Protein AF-A0A2W7NCZ4-F1 (afdb_monomer_lite)

Organism: NCBI:txid1461

Foldseek 3Di:
DDPPPDPQWPDWDWDADVVVLKIKIKTAGDPQWDWKDKVNHTFPDPDPRMTIDIDNPCLQQPWIWMWTAGPVRHTDDIDTDGDDDD

pLDDT: mean 83.36, std 14.53, range [33.84, 95.75]

Radius of gyration: 13.12 Å; chains: 1; bounding box: 28×19×48 Å

Structure (mmCIF, N/CA/C/O backbone):
data_AF-A0A2W7NCZ4-F1
#
_entry.id   AF-A0A2W7NCZ4-F1
#
loop_
_atom_site.group_PDB
_atom_site.id
_atom_site.type_symbol
_atom_site.label_atom_id
_atom_site.label_alt_id
_atom_site.label_comp_id
_atom_site.label_asym_id
_atom_site.label_entity_id
_atom_site.label_seq_id
_atom_site.pdbx_PDB_ins_code
_atom_site.Cartn_x
_atom_site.Cartn_y
_atom_site.Cartn_z
_atom_site.occupancy
_atom_site.B_iso_or_equiv
_atom_site.auth_seq_id
_atom_site.auth_comp_id
_atom_site.auth_asym_id
_atom_site.auth_atom_id
_atom_site.pdbx_PDB_model_num
ATOM 1 N N . MET A 1 1 ? -0.629 2.973 28.732 1.00 36.78 1 MET A N 1
ATOM 2 C CA . MET A 1 1 ? -0.523 2.978 27.259 1.00 36.78 1 MET A CA 1
ATOM 3 C C . MET A 1 1 ? -0.820 1.563 26.800 1.00 36.78 1 MET A C 1
ATOM 5 O O . MET A 1 1 ? -0.027 0.690 27.112 1.00 36.78 1 MET A O 1
ATOM 9 N N . ASN A 1 2 ? -1.973 1.314 26.174 1.00 33.84 2 ASN A N 1
ATOM 10 C CA . ASN A 1 2 ? -2.217 0.027 25.519 1.00 33.84 2 ASN A CA 1
ATOM 11 C C . ASN A 1 2 ? -1.555 0.100 24.146 1.00 33.84 2 ASN A C 1
ATOM 13 O O . ASN A 1 2 ? -2.063 0.774 23.253 1.00 33.84 2 ASN A O 1
ATOM 17 N N . VAL A 1 3 ? -0.390 -0.527 24.019 1.00 42.59 3 VAL A N 1
ATOM 18 C CA . VAL A 1 3 ? 0.189 -0.847 22.717 1.00 42.59 3 VAL A CA 1
ATOM 19 C C . VAL A 1 3 ? -0.628 -2.031 22.218 1.00 42.59 3 VAL A C 1
ATOM 21 O O . VAL A 1 3 ? -0.552 -3.115 22.786 1.00 42.59 3 VAL A O 1
ATOM 24 N N . VAL A 1 4 ? -1.521 -1.796 21.262 1.00 50.56 4 VAL A N 1
ATOM 25 C CA . VAL A 1 4 ? -2.241 -2.890 20.611 1.00 50.56 4 VAL A CA 1
ATOM 26 C C . VAL A 1 4 ? -1.230 -3.543 19.669 1.00 50.56 4 VAL A C 1
ATOM 28 O O . VAL A 1 4 ? -0.841 -2.923 18.686 1.00 50.56 4 VAL A O 1
ATOM 31 N N . GLU A 1 5 ? -0.774 -4.754 19.995 1.00 55.41 5 GLU A N 1
ATOM 32 C CA . GLU A 1 5 ? 0.054 -5.619 19.131 1.00 55.41 5 GLU A CA 1
ATOM 33 C C . GLU A 1 5 ? -0.777 -6.180 17.960 1.00 55.41 5 GLU A C 1
ATOM 35 O O . GLU A 1 5 ? -0.852 -7.387 17.742 1.00 55.41 5 GLU A O 1
ATOM 40 N N . GLN A 1 6 ? -1.491 -5.318 17.240 1.00 68.25 6 GLN A N 1
ATOM 41 C CA . GLN A 1 6 ? -2.195 -5.706 16.026 1.00 68.25 6 GLN A CA 1
ATOM 42 C C . GLN A 1 6 ? -1.347 -5.252 14.846 1.00 68.25 6 GLN A C 1
ATOM 44 O O . GLN A 1 6 ? -1.212 -4.055 14.611 1.00 68.25 6 GLN A O 1
ATOM 49 N N . ASP A 1 7 ? -0.784 -6.214 14.117 1.00 80.50 7 ASP A N 1
ATOM 50 C CA . ASP A 1 7 ? -0.212 -5.955 12.800 1.00 80.50 7 ASP A CA 1
ATOM 51 C C . ASP A 1 7 ? -1.372 -5.641 11.851 1.00 80.50 7 ASP A C 1
ATOM 53 O O . ASP A 1 7 ? -2.173 -6.516 11.505 1.00 80.50 7 ASP A O 1
ATOM 57 N N . TYR A 1 8 ? -1.510 -4.375 11.461 1.00 90.81 8 TYR A N 1
ATOM 58 C CA . TYR A 1 8 ? -2.559 -3.960 10.537 1.00 90.81 8 TYR A CA 1
ATOM 59 C C . TYR A 1 8 ? -2.139 -4.171 9.081 1.00 90.81 8 TYR A C 1
ATOM 61 O O . TYR A 1 8 ? -3.009 -4.232 8.219 1.00 90.81 8 TYR A O 1
ATOM 69 N N . ILE A 1 9 ? -0.839 -4.309 8.801 1.00 91.69 9 ILE A N 1
ATOM 70 C CA . ILE A 1 9 ? -0.302 -4.668 7.481 1.00 91.69 9 ILE A CA 1
ATOM 71 C C . ILE A 1 9 ? 0.093 -6.149 7.475 1.00 91.69 9 ILE A C 1
ATOM 73 O O . ILE A 1 9 ? 1.113 -6.526 8.056 1.00 91.69 9 ILE A O 1
ATOM 77 N N . SER A 1 10 ? -0.664 -6.981 6.756 1.00 91.19 10 SER A N 1
ATOM 78 C CA . SER A 1 10 ? -0.409 -8.424 6.643 1.00 91.19 10 SER A CA 1
ATOM 79 C C . SER A 1 10 ? 0.694 -8.759 5.643 1.00 91.19 10 SER A C 1
ATOM 81 O O . SER A 1 10 ? 1.489 -9.670 5.867 1.00 91.19 10 SER A O 1
ATOM 83 N N . ASN A 1 11 ? 0.755 -8.036 4.524 1.00 89.62 11 ASN A N 1
ATOM 84 C CA . ASN A 1 11 ? 1.730 -8.274 3.466 1.00 89.62 11 ASN A CA 1
ATOM 85 C C . ASN A 1 11 ? 1.952 -7.020 2.623 1.00 89.62 11 ASN A C 1
ATOM 87 O O . ASN A 1 11 ? 1.064 -6.189 2.461 1.00 89.62 11 ASN A O 1
ATOM 91 N N . VAL A 1 12 ? 3.147 -6.927 2.047 1.00 89.69 12 VAL A N 1
ATOM 92 C CA . VAL A 1 12 ? 3.490 -5.939 1.025 1.00 89.69 12 VAL A CA 1
ATOM 93 C C . VAL A 1 12 ? 4.147 -6.702 -0.113 1.00 89.69 12 VAL A C 1
ATOM 95 O O . VAL A 1 12 ? 5.150 -7.381 0.107 1.00 89.69 12 VAL A O 1
ATOM 98 N N . SER A 1 13 ? 3.581 -6.614 -1.309 1.00 88.56 13 SER A N 1
ATOM 99 C CA . SER A 1 13 ? 4.139 -7.209 -2.523 1.00 88.56 13 SE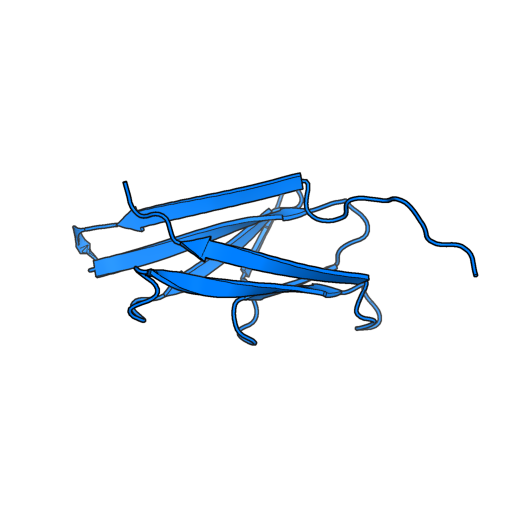R A CA 1
ATOM 100 C C . SER A 1 13 ? 4.320 -6.139 -3.579 1.00 88.56 13 SER A C 1
ATOM 102 O O . SER A 1 13 ? 3.504 -5.230 -3.696 1.00 88.56 13 SER A O 1
ATOM 104 N N . ILE A 1 14 ? 5.398 -6.244 -4.345 1.00 84.56 14 ILE A N 1
ATOM 105 C CA . ILE A 1 14 ? 5.744 -5.251 -5.353 1.00 84.56 14 ILE A CA 1
ATOM 106 C C . ILE A 1 14 ? 6.019 -5.993 -6.652 1.00 84.56 14 ILE A C 1
ATOM 108 O O . ILE A 1 14 ? 6.891 -6.857 -6.699 1.00 84.56 14 ILE A O 1
ATOM 112 N N . GLY A 1 15 ? 5.244 -5.671 -7.681 1.00 85.19 15 GLY A N 1
ATOM 113 C CA . GLY A 1 15 ? 5.454 -6.138 -9.044 1.00 85.19 15 GLY A CA 1
ATOM 114 C C . GLY A 1 15 ? 6.047 -5.035 -9.913 1.00 85.19 15 GLY A C 1
ATOM 115 O O . GLY A 1 15 ? 5.788 -3.853 -9.690 1.00 85.19 15 GLY A O 1
ATOM 116 N N . TYR A 1 16 ? 6.814 -5.426 -10.925 1.00 85.44 16 TYR A N 1
ATOM 117 C CA . TYR A 1 16 ? 7.240 -4.539 -12.004 1.00 85.44 16 TYR A CA 1
ATOM 118 C C . TYR A 1 16 ? 6.586 -4.990 -13.307 1.00 85.44 16 TYR A C 1
ATOM 120 O O . TYR A 1 16 ? 6.571 -6.179 -13.627 1.00 85.44 16 TYR A O 1
ATOM 128 N N . PHE A 1 17 ? 6.012 -4.042 -14.039 1.00 85.00 17 PHE A N 1
ATOM 129 C CA . PHE A 1 17 ? 5.336 -4.283 -15.302 1.00 85.00 17 PHE A CA 1
ATOM 130 C C . PHE A 1 17 ? 6.131 -3.625 -16.431 1.00 85.00 17 PHE A C 1
ATOM 132 O O . PHE A 1 17 ? 5.939 -2.447 -16.735 1.00 85.00 17 PHE A O 1
ATOM 139 N N . GLU A 1 18 ? 7.030 -4.399 -17.046 1.00 82.44 18 GLU A N 1
ATOM 140 C CA . GLU A 1 18 ? 8.026 -3.918 -18.020 1.00 82.44 18 GLU A CA 1
ATOM 141 C C . GLU A 1 18 ? 7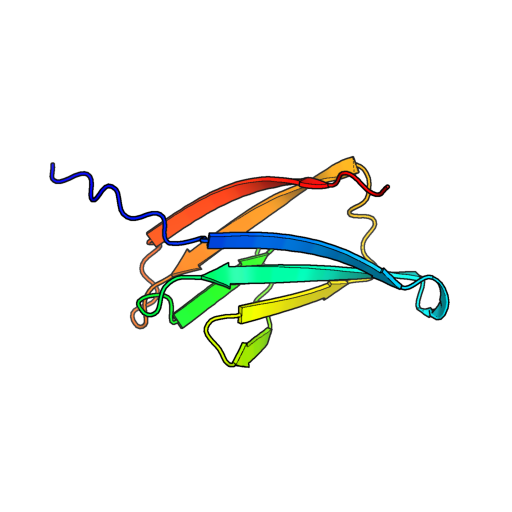.405 -3.125 -19.175 1.00 82.44 18 GLU A C 1
ATOM 143 O O . GLU A 1 18 ? 7.919 -2.083 -19.569 1.00 82.44 18 GLU A O 1
ATOM 148 N N . MET A 1 19 ? 6.260 -3.581 -19.695 1.00 85.12 19 MET A N 1
ATOM 149 C CA . MET A 1 19 ? 5.596 -2.944 -20.838 1.00 85.12 19 MET A CA 1
ATOM 150 C C . MET A 1 19 ? 5.154 -1.502 -20.546 1.00 85.12 19 MET A C 1
ATOM 152 O O . MET A 1 19 ? 5.075 -0.688 -21.464 1.00 85.12 19 MET A O 1
ATOM 156 N N . LEU A 1 20 ? 4.846 -1.194 -19.285 1.00 84.25 20 LEU A N 1
ATOM 157 C CA . LEU A 1 20 ? 4.386 0.126 -18.850 1.00 84.25 20 LEU A CA 1
ATOM 158 C C . LEU A 1 20 ? 5.468 0.905 -18.093 1.00 84.25 20 LEU A C 1
ATOM 160 O O . LEU A 1 20 ? 5.178 2.001 -17.626 1.00 84.25 20 LEU A O 1
ATOM 164 N N . ASP A 1 21 ? 6.670 0.335 -17.951 1.00 83.06 21 ASP A N 1
ATOM 165 C CA . ASP A 1 21 ? 7.739 0.837 -17.082 1.00 83.06 21 ASP A CA 1
ATOM 166 C C . ASP A 1 21 ? 7.214 1.282 -15.706 1.00 83.06 21 ASP A C 1
ATOM 168 O O . ASP A 1 21 ? 7.465 2.391 -15.231 1.00 83.06 21 ASP A O 1
ATOM 172 N N . SER A 1 22 ? 6.398 0.424 -15.087 1.00 86.00 22 SER A N 1
ATOM 173 C CA . SER A 1 22 ? 5.635 0.797 -13.898 1.00 86.00 22 SER A CA 1
ATOM 174 C C . SER A 1 22 ? 5.758 -0.218 -12.777 1.00 86.00 22 SER A C 1
ATOM 176 O O . SER A 1 22 ? 5.813 -1.427 -13.009 1.00 86.00 22 SER A O 1
ATOM 178 N N . HIS A 1 23 ? 5.775 0.280 -11.545 1.00 85.94 23 HIS A N 1
ATOM 179 C CA . HIS A 1 23 ? 5.742 -0.532 -10.339 1.00 85.94 23 HIS A CA 1
ATOM 180 C C . HIS A 1 23 ? 4.319 -0.572 -9.795 1.00 85.94 23 HIS A C 1
ATOM 182 O O . HIS A 1 23 ? 3.657 0.458 -9.677 1.00 85.94 23 HIS A O 1
ATOM 188 N N . VAL A 1 24 ? 3.876 -1.764 -9.412 1.00 89.12 24 VAL A N 1
ATOM 189 C CA . VAL A 1 24 ? 2.614 -1.973 -8.705 1.00 89.12 24 VAL A CA 1
ATOM 190 C C . VAL A 1 24 ? 2.947 -2.406 -7.290 1.00 89.12 24 VAL A C 1
ATOM 192 O O . VAL A 1 24 ? 3.499 -3.484 -7.076 1.00 89.12 24 VAL A O 1
ATOM 195 N N . ILE A 1 25 ? 2.627 -1.558 -6.322 1.00 89.81 25 ILE A N 1
ATOM 196 C CA . ILE A 1 25 ? 2.724 -1.873 -4.900 1.00 89.81 25 ILE A CA 1
ATOM 197 C C . ILE A 1 25 ? 1.351 -2.357 -4.460 1.00 89.81 25 ILE A C 1
ATOM 199 O O . ILE A 1 25 ? 0.371 -1.652 -4.659 1.00 89.81 25 ILE A O 1
ATOM 203 N N . MET A 1 26 ? 1.284 -3.540 -3.859 1.00 92.81 26 MET A N 1
ATOM 204 C CA . MET A 1 26 ? 0.078 -4.076 -3.240 1.00 92.81 26 MET A CA 1
ATOM 205 C C . MET A 1 26 ? 0.306 -4.241 -1.741 1.00 92.81 26 MET A C 1
ATOM 207 O O . MET A 1 26 ? 1.296 -4.843 -1.315 1.00 92.81 26 MET A O 1
ATOM 211 N N . VAL A 1 27 ? -0.626 -3.726 -0.950 1.00 93.44 27 VAL A N 1
ATOM 212 C CA . VAL A 1 27 ? -0.603 -3.757 0.510 1.00 93.44 27 VAL A CA 1
ATOM 213 C C . VAL A 1 27 ? -1.844 -4.498 0.985 1.00 93.44 27 VAL A C 1
ATOM 215 O O . VAL A 1 27 ? -2.967 -4.054 0.758 1.00 93.44 27 VAL A O 1
ATOM 218 N N . GLY A 1 28 ? -1.645 -5.649 1.624 1.00 94.38 28 GLY A N 1
ATOM 219 C CA . GLY A 1 28 ? -2.712 -6.349 2.330 1.00 94.38 28 GLY A CA 1
ATOM 220 C C . GLY A 1 28 ? -2.818 -5.829 3.756 1.00 94.38 28 GLY A C 1
ATOM 221 O O . GLY A 1 28 ? -1.802 -5.683 4.445 1.00 94.38 28 GLY A O 1
ATOM 222 N N . VAL A 1 29 ? -4.042 -5.538 4.183 1.00 94.44 29 VAL A N 1
ATOM 223 C CA . VAL A 1 29 ? -4.325 -4.904 5.469 1.00 94.44 29 VAL A CA 1
ATOM 224 C C . VAL A 1 29 ? -5.398 -5.646 6.266 1.00 94.44 29 VAL A C 1
ATOM 226 O O . VAL A 1 29 ? -6.117 -6.503 5.753 1.00 94.44 29 VAL A O 1
ATOM 229 N N . SER A 1 30 ? -5.510 -5.334 7.556 1.00 93.25 30 SER A N 1
ATOM 230 C CA . SER A 1 30 ? -6.599 -5.827 8.397 1.00 93.25 30 SER A CA 1
ATOM 231 C C . SER A 1 30 ? -7.931 -5.152 8.043 1.00 93.25 30 SER A C 1
ATOM 233 O O . SER A 1 30 ? -7.976 -4.075 7.449 1.00 93.25 30 SER A O 1
ATOM 235 N N . ARG A 1 31 ? -9.043 -5.765 8.468 1.00 90.12 31 ARG A N 1
ATOM 236 C CA . ARG A 1 31 ? -10.412 -5.264 8.223 1.00 90.12 31 ARG A CA 1
ATOM 237 C C . ARG A 1 31 ? -10.715 -3.909 8.872 1.00 90.12 31 ARG A C 1
ATOM 239 O O . ARG A 1 31 ? -11.745 -3.310 8.574 1.00 90.12 31 ARG A O 1
ATOM 246 N N . ASP A 1 32 ? -9.861 -3.456 9.783 1.00 88.44 32 ASP A N 1
ATOM 247 C CA . ASP A 1 32 ? -10.045 -2.200 10.510 1.00 88.44 32 ASP A CA 1
ATOM 248 C C . ASP A 1 32 ? -9.501 -0.991 9.719 1.00 88.44 32 ASP A C 1
ATOM 250 O O . ASP A 1 32 ? -9.849 0.160 10.006 1.00 88.44 32 ASP A O 1
ATOM 254 N N . VAL A 1 33 ? -8.693 -1.243 8.683 1.00 91.56 33 VAL A N 1
ATOM 255 C CA . VAL A 1 33 ? -8.108 -0.220 7.810 1.00 91.56 33 VAL A CA 1
ATOM 256 C C . VAL A 1 33 ? -9.111 0.219 6.748 1.00 91.56 33 VAL A C 1
ATOM 258 O O . VAL A 1 33 ? -9.782 -0.599 6.127 1.00 91.56 33 VAL A O 1
ATOM 261 N N . HIS A 1 34 ? -9.211 1.531 6.538 1.00 90.94 34 HIS A N 1
ATOM 262 C CA . HIS A 1 34 ? -10.116 2.118 5.542 1.00 90.94 34 HIS A CA 1
ATOM 263 C C . HIS A 1 34 ? -9.387 2.930 4.471 1.00 90.94 34 HIS A C 1
ATOM 265 O O . HIS A 1 34 ? -9.935 3.137 3.390 1.00 90.94 34 HIS A O 1
ATOM 271 N N . ILE A 1 35 ? -8.181 3.413 4.769 1.00 89.94 35 ILE A N 1
ATOM 272 C CA . ILE A 1 35 ? -7.362 4.202 3.848 1.00 89.94 35 ILE A CA 1
ATOM 273 C C . ILE A 1 35 ? -5.914 3.739 3.992 1.00 89.94 35 ILE A C 1
ATOM 275 O O . ILE A 1 35 ? -5.439 3.538 5.112 1.00 89.94 35 ILE A O 1
ATOM 279 N N . ASP A 1 36 ? -5.225 3.631 2.863 1.00 92.25 36 ASP A N 1
ATOM 280 C CA . ASP A 1 36 ? -3.785 3.416 2.776 1.00 92.25 36 ASP A CA 1
ATOM 281 C C . ASP A 1 36 ? -3.152 4.503 1.904 1.00 92.25 36 ASP A C 1
ATOM 283 O O . ASP A 1 36 ? -3.723 4.927 0.890 1.00 92.25 36 ASP A O 1
ATOM 287 N N . THR A 1 37 ? -1.968 4.954 2.300 1.00 92.75 37 THR A N 1
ATOM 288 C CA . THR A 1 37 ? -1.122 5.805 1.476 1.00 92.75 37 THR A CA 1
ATOM 289 C C . THR A 1 37 ? 0.256 5.196 1.319 1.00 92.75 37 THR A C 1
ATOM 291 O O . THR A 1 37 ? 0.869 4.687 2.257 1.00 92.75 37 THR A O 1
ATOM 294 N N . VAL A 1 38 ? 0.771 5.310 0.103 1.00 89.31 38 VAL A N 1
ATOM 295 C CA . VAL A 1 38 ? 2.103 4.873 -0.283 1.00 89.31 38 VAL A CA 1
ATOM 296 C C . VAL A 1 38 ? 2.858 6.121 -0.729 1.00 89.31 38 VAL A C 1
ATOM 298 O O . VAL A 1 38 ? 2.484 6.758 -1.709 1.00 89.31 38 VAL A O 1
ATOM 301 N N . ASN A 1 39 ? 3.897 6.509 0.016 1.00 88.31 39 ASN A N 1
ATOM 302 C CA . ASN A 1 39 ? 4.633 7.767 -0.176 1.00 88.31 39 ASN A CA 1
ATOM 303 C C . ASN A 1 39 ? 3.714 9.001 -0.247 1.00 88.31 39 ASN A C 1
ATOM 305 O O . ASN A 1 39 ? 3.872 9.850 -1.116 1.00 88.31 39 ASN A O 1
ATOM 309 N N . ASP A 1 40 ? 2.744 9.086 0.669 1.00 88.50 40 ASP A N 1
ATOM 310 C CA . ASP A 1 40 ? 1.753 10.174 0.738 1.00 88.50 40 ASP A CA 1
ATOM 311 C C . ASP A 1 40 ? 0.767 10.233 -0.450 1.00 88.50 40 ASP A C 1
ATOM 313 O O . ASP A 1 40 ? -0.049 11.151 -0.532 1.00 88.50 40 ASP A O 1
ATOM 317 N N . ILE A 1 41 ? 0.782 9.233 -1.339 1.00 89.75 41 ILE A N 1
ATOM 318 C CA . ILE A 1 41 ? -0.197 9.065 -2.416 1.00 89.75 41 ILE A CA 1
ATOM 319 C C . ILE A 1 41 ? -1.251 8.053 -1.966 1.00 89.75 41 ILE A C 1
ATOM 321 O O . ILE A 1 41 ? -0.911 6.962 -1.513 1.00 89.75 41 ILE A O 1
ATOM 325 N N . ASN A 1 42 ? -2.532 8.400 -2.104 1.00 92.25 42 ASN A N 1
ATOM 326 C CA . ASN A 1 42 ? -3.629 7.484 -1.788 1.00 92.25 42 ASN A CA 1
ATOM 327 C C . ASN A 1 42 ? -3.578 6.251 -2.696 1.00 92.25 42 ASN A C 1
ATOM 329 O O . ASN A 1 42 ? -3.622 6.379 -3.923 1.00 92.25 42 ASN A O 1
ATOM 333 N N . ALA A 1 43 ? -3.534 5.073 -2.084 1.00 92.94 43 ALA A N 1
ATOM 334 C CA . ALA A 1 43 ? -3.655 3.813 -2.795 1.00 92.94 43 ALA A CA 1
ATOM 335 C C . ALA A 1 43 ? -5.127 3.535 -3.157 1.00 92.94 43 ALA A C 1
ATOM 337 O O . ALA A 1 43 ? -6.060 3.952 -2.464 1.00 92.94 43 ALA A O 1
ATOM 338 N N . HIS A 1 44 ? -5.345 2.836 -4.267 1.00 95.50 44 HIS A N 1
ATOM 339 C CA . HIS A 1 44 ? -6.656 2.380 -4.707 1.00 95.50 44 HIS A CA 1
ATOM 340 C C . HIS A 1 44 ? -7.097 1.157 -3.901 1.00 95.50 44 HIS A C 1
ATOM 342 O O . HIS A 1 44 ? -6.291 0.267 -3.658 1.00 95.50 44 HIS A O 1
ATOM 348 N N . TYR A 1 45 ? -8.367 1.091 -3.498 1.00 94.94 45 TYR A N 1
ATOM 349 C CA . TYR A 1 45 ? -8.907 -0.086 -2.816 1.00 94.94 45 TYR A CA 1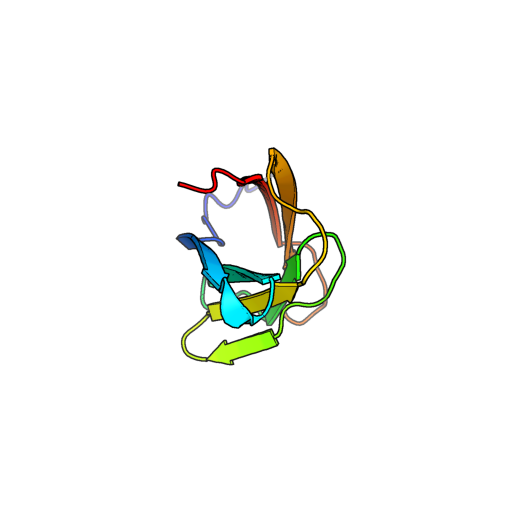
ATOM 350 C C . TYR A 1 45 ? -9.382 -1.126 -3.834 1.00 94.94 45 TYR A C 1
ATOM 352 O O . TYR A 1 45 ? -10.315 -0.862 -4.587 1.00 94.94 45 TYR A O 1
ATOM 360 N N . GLU A 1 46 ? -8.776 -2.311 -3.814 1.00 94.56 46 GLU A N 1
ATOM 361 C CA . GLU A 1 46 ? -9.043 -3.394 -4.775 1.00 94.56 46 GLU A CA 1
ATOM 362 C C . GLU A 1 46 ? -10.125 -4.379 -4.293 1.00 94.56 46 GLU A C 1
ATOM 364 O O . GLU A 1 46 ? -10.565 -5.249 -5.043 1.00 94.56 46 GLU A O 1
ATOM 369 N N . GLY A 1 47 ? -10.573 -4.264 -3.038 1.00 92.12 47 GLY A N 1
ATOM 370 C CA . GLY A 1 47 ? -11.362 -5.305 -2.373 1.00 92.12 47 GLY A CA 1
ATOM 371 C C . GLY A 1 47 ? -10.493 -6.245 -1.535 1.00 92.12 47 GLY A C 1
ATOM 372 O O . GLY A 1 47 ? -9.276 -6.098 -1.476 1.00 92.12 47 GLY A O 1
ATOM 373 N N . ASP A 1 48 ? -11.124 -7.177 -0.816 1.00 93.88 48 ASP A N 1
ATOM 374 C CA . ASP A 1 48 ? -10.452 -8.196 0.011 1.00 93.88 48 ASP A CA 1
ATOM 375 C C . ASP A 1 48 ? -9.368 -7.664 0.974 1.00 93.88 48 ASP A C 1
A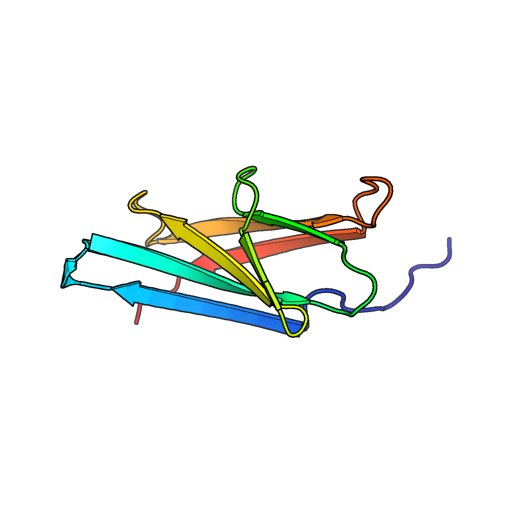TOM 377 O O . ASP A 1 48 ? -8.410 -8.362 1.305 1.00 93.88 48 ASP A O 1
ATOM 381 N N . ASN A 1 49 ? -9.555 -6.439 1.486 1.00 93.62 49 ASN A N 1
ATOM 382 C CA . ASN A 1 49 ? -8.586 -5.721 2.328 1.00 93.62 49 ASN A CA 1
ATOM 383 C C . ASN A 1 49 ? -7.219 -5.545 1.648 1.00 93.62 49 ASN A C 1
ATOM 385 O O . ASN A 1 49 ? -6.174 -5.688 2.282 1.00 93.62 49 ASN A O 1
ATOM 389 N N . GLN A 1 50 ? -7.226 -5.249 0.350 1.00 95.25 50 GLN A N 1
ATOM 390 C CA . GLN A 1 50 ? -6.030 -4.944 -0.419 1.00 95.25 50 GLN A CA 1
ATOM 391 C C . GLN A 1 50 ? -6.111 -3.544 -1.011 1.00 95.25 50 GLN A C 1
ATOM 393 O O . GLN A 1 50 ? -7.141 -3.121 -1.542 1.00 95.25 50 GLN A O 1
ATOM 398 N N . PHE A 1 51 ? -4.989 -2.842 -0.923 1.00 95.75 51 PHE A N 1
ATOM 399 C CA . PHE A 1 51 ? -4.777 -1.551 -1.549 1.00 95.75 51 PHE A CA 1
ATOM 400 C C . PHE A 1 51 ? -3.648 -1.655 -2.569 1.00 95.75 51 PHE A C 1
ATOM 402 O O . PHE A 1 51 ? -2.683 -2.392 -2.352 1.00 95.75 51 PHE A O 1
ATOM 409 N N . SER A 1 52 ? -3.763 -0.935 -3.682 1.00 94.19 52 SER A N 1
ATOM 410 C CA . SER A 1 52 ? -2.748 -0.907 -4.729 1.00 94.19 52 SER A CA 1
ATOM 411 C C . SER A 1 52 ? -2.328 0.519 -5.089 1.00 94.19 52 SER A C 1
ATOM 413 O O . SER A 1 52 ? -3.136 1.445 -5.114 1.00 94.19 52 SER A O 1
ATOM 415 N N . LEU A 1 53 ? -1.048 0.710 -5.396 1.00 92.12 53 LEU A N 1
ATOM 416 C CA . LEU A 1 53 ? -0.560 1.913 -6.059 1.00 92.12 53 LEU A CA 1
ATOM 417 C C . LEU A 1 53 ? 0.248 1.509 -7.285 1.00 92.12 53 LEU A C 1
ATOM 419 O O . LEU A 1 53 ? 1.255 0.809 -7.175 1.00 92.12 53 LEU A O 1
ATOM 423 N N . ASN A 1 54 ? -0.179 1.997 -8.446 1.00 90.00 54 ASN A N 1
ATOM 424 C CA . ASN A 1 54 ? 0.582 1.909 -9.680 1.00 90.00 54 ASN A CA 1
ATOM 425 C C . ASN A 1 54 ? 1.347 3.221 -9.896 1.00 90.00 54 ASN A C 1
ATOM 427 O O . ASN A 1 54 ? 0.735 4.289 -9.907 1.00 90.00 54 ASN A O 1
ATOM 431 N N . THR A 1 55 ? 2.666 3.158 -10.060 1.00 84.88 55 THR A N 1
ATOM 432 C CA . THR A 1 55 ? 3.480 4.352 -10.305 1.00 84.88 55 THR A CA 1
ATOM 433 C C . THR A 1 55 ? 4.706 4.062 -11.167 1.00 84.88 55 THR A C 1
ATOM 435 O O . THR A 1 55 ? 5.416 3.072 -10.983 1.00 84.88 55 THR A O 1
ATOM 438 N N . SER A 1 56 ? 4.966 4.982 -12.096 1.00 77.94 56 SER A N 1
ATOM 439 C CA . SER A 1 56 ? 6.169 5.027 -12.928 1.00 77.94 56 SER A CA 1
ATOM 440 C C . SER A 1 56 ? 7.310 5.797 -12.259 1.00 77.94 56 SER A C 1
ATOM 442 O O . SER A 1 56 ? 8.384 5.949 -12.841 1.00 77.94 56 SER A O 1
ATOM 444 N N . GLU A 1 57 ? 7.091 6.353 -11.061 1.00 70.62 57 GLU A N 1
ATOM 445 C CA . GLU A 1 57 ? 8.186 6.944 -10.303 1.00 70.62 57 GLU A CA 1
ATOM 446 C C . GLU A 1 57 ? 9.242 5.874 -10.044 1.00 70.62 57 GLU A C 1
ATOM 448 O O . GLU A 1 57 ? 8.935 4.705 -9.805 1.00 70.62 57 GLU A O 1
ATOM 453 N N . LYS A 1 58 ? 10.514 6.270 -10.120 1.00 60.34 58 LYS A N 1
ATOM 454 C CA . LYS A 1 58 ? 11.643 5.366 -9.914 1.00 60.34 58 LYS A CA 1
ATOM 455 C C . LYS A 1 58 ? 11.718 4.988 -8.435 1.00 60.34 58 LYS A C 1
ATOM 457 O O . LYS A 1 58 ? 12.508 5.532 -7.668 1.00 60.34 58 LYS A O 1
ATOM 462 N N . ILE A 1 59 ? 10.865 4.059 -8.024 1.00 62.19 59 ILE A N 1
ATOM 463 C CA . ILE A 1 59 ? 10.852 3.568 -6.657 1.00 62.19 59 ILE A CA 1
ATOM 464 C C . ILE A 1 59 ? 11.951 2.510 -6.452 1.00 62.19 59 ILE A C 1
ATOM 466 O O . ILE A 1 59 ? 12.376 2.286 -5.325 1.00 62.19 59 ILE A O 1
ATOM 470 N N . SER A 1 60 ? 12.484 1.901 -7.519 1.00 53.62 60 SER A N 1
ATOM 471 C CA . SER A 1 60 ? 13.572 0.913 -7.439 1.00 53.62 60 SER A CA 1
ATOM 472 C C . SER A 1 60 ? 14.752 1.404 -6.579 1.00 53.62 60 SER A C 1
ATOM 474 O O . SER A 1 60 ? 15.368 2.430 -6.867 1.00 53.62 60 SER A O 1
ATOM 476 N N . GLY A 1 61 ? 15.035 0.683 -5.486 1.00 56.62 61 GLY A N 1
ATOM 477 C CA . GLY A 1 61 ? 16.076 1.012 -4.503 1.00 56.62 61 GLY A CA 1
ATOM 478 C C . GLY A 1 61 ? 15.683 2.030 -3.421 1.00 56.62 61 GLY A C 1
ATOM 479 O O . GLY A 1 61 ? 16.440 2.206 -2.463 1.00 56.62 61 GLY A O 1
ATOM 480 N N . SER A 1 62 ? 14.512 2.656 -3.532 1.00 66.81 62 SER A N 1
ATOM 481 C CA . SER A 1 62 ? 13.980 3.631 -2.577 1.00 66.81 62 SER A CA 1
ATOM 482 C C . SER A 1 62 ? 13.197 2.951 -1.448 1.00 66.81 62 SER A C 1
ATOM 484 O O . SER A 1 62 ? 12.673 1.843 -1.587 1.00 66.81 62 SER A O 1
ATOM 486 N N . ASN A 1 63 ? 13.123 3.615 -0.293 1.00 78.75 63 ASN A N 1
ATOM 487 C CA . ASN A 1 63 ? 12.230 3.189 0.780 1.00 78.75 63 ASN A CA 1
ATOM 488 C C . ASN A 1 63 ? 10.805 3.654 0.462 1.00 78.75 63 ASN A C 1
ATOM 490 O O . ASN A 1 63 ? 10.588 4.830 0.178 1.00 78.75 63 ASN A O 1
ATOM 494 N N . VAL A 1 64 ? 9.847 2.741 0.552 1.00 85.19 64 VAL A N 1
ATOM 495 C CA . VAL A 1 64 ? 8.414 3.025 0.515 1.00 85.19 64 VAL A CA 1
ATOM 496 C C . VAL A 1 64 ? 7.944 3.301 1.930 1.00 85.19 64 VAL A C 1
ATOM 498 O O . VAL A 1 64 ? 8.163 2.481 2.822 1.00 85.19 64 VAL A O 1
ATOM 501 N N . LYS A 1 65 ? 7.277 4.432 2.130 1.00 89.94 65 LYS A N 1
ATOM 502 C CA . LYS A 1 65 ? 6.537 4.726 3.353 1.00 89.94 65 LYS A CA 1
ATOM 503 C C . LYS A 1 65 ? 5.077 4.348 3.138 1.00 89.94 65 LYS A C 1
ATOM 505 O O . LYS A 1 65 ? 4.404 4.976 2.330 1.00 89.94 65 LYS A O 1
ATOM 510 N N . ILE A 1 66 ? 4.609 3.344 3.865 1.00 91.69 66 ILE A N 1
ATOM 511 C CA . ILE A 1 66 ? 3.214 2.900 3.866 1.00 91.69 66 ILE A CA 1
ATOM 512 C C . ILE A 1 66 ? 2.569 3.428 5.142 1.00 91.69 66 ILE A C 1
ATOM 514 O O . ILE A 1 66 ? 3.120 3.235 6.231 1.00 91.69 66 ILE A O 1
ATOM 518 N N . GLN A 1 67 ? 1.440 4.115 5.021 1.00 93.88 67 GLN A N 1
ATOM 519 C CA . GLN A 1 67 ? 0.687 4.645 6.152 1.00 93.88 67 GLN A CA 1
ATOM 520 C C . GLN A 1 67 ? -0.770 4.246 6.019 1.00 93.88 67 GLN A C 1
ATOM 522 O O . GLN A 1 67 ? -1.412 4.526 5.015 1.00 93.88 67 GLN A O 1
ATOM 527 N N . ILE A 1 68 ? -1.305 3.654 7.076 1.00 94.50 68 ILE A N 1
ATOM 528 C CA . ILE A 1 68 ? -2.679 3.164 7.092 1.00 94.50 68 ILE A CA 1
ATOM 529 C C . ILE A 1 68 ? -3.489 3.868 8.162 1.00 94.50 68 ILE A C 1
ATOM 531 O O . ILE A 1 68 ? -2.992 4.194 9.246 1.00 94.50 68 ILE A O 1
ATOM 535 N N . TYR A 1 69 ? -4.756 4.095 7.849 1.00 94.31 69 TYR A N 1
ATOM 536 C CA . TYR A 1 69 ? -5.648 4.919 8.643 1.00 94.31 69 TYR A CA 1
ATOM 537 C C . TYR A 1 69 ? -6.984 4.213 8.870 1.00 94.31 69 TYR A C 1
ATOM 539 O O . TYR A 1 69 ? -7.449 3.414 8.047 1.00 94.31 69 TYR A O 1
ATOM 547 N N . ASP A 1 70 ? -7.629 4.539 9.988 1.00 92.75 70 ASP A N 1
ATOM 548 C CA . ASP A 1 70 ? -9.020 4.162 10.218 1.00 92.75 70 ASP A CA 1
ATOM 549 C C . ASP A 1 70 ? -9.988 5.041 9.403 1.00 92.75 70 ASP A C 1
ATOM 551 O O . ASP A 1 70 ? -9.609 6.024 8.760 1.00 92.75 70 ASP A O 1
ATOM 555 N N . LYS A 1 71 ? -11.281 4.712 9.463 1.00 90.06 71 LYS A N 1
ATOM 556 C CA . LYS A 1 71 ? -12.358 5.460 8.789 1.00 90.06 71 LYS A CA 1
ATOM 557 C C . LYS A 1 71 ? -12.507 6.921 9.214 1.00 90.06 71 LYS A C 1
ATOM 559 O O . LYS A 1 71 ? -13.232 7.667 8.563 1.00 90.06 71 LYS A O 1
ATOM 564 N N . TYR A 1 72 ? -11.890 7.311 10.324 1.00 93.31 72 TYR A N 1
ATOM 565 C CA . TYR A 1 72 ? -11.901 8.676 10.838 1.00 93.31 72 TYR A CA 1
ATOM 566 C C . TYR A 1 72 ? -10.632 9.445 10.442 1.00 93.31 72 TYR A C 1
ATOM 568 O O . TYR A 1 72 ? -10.476 10.599 10.837 1.00 93.31 72 TYR A O 1
ATOM 576 N N . GLY A 1 73 ? -9.733 8.829 9.666 1.00 89.50 73 GLY A N 1
ATOM 577 C CA . GLY A 1 73 ? -8.465 9.423 9.251 1.00 89.50 73 GLY A CA 1
ATOM 578 C C . GLY A 1 73 ? -7.393 9.394 10.341 1.00 89.50 73 GLY A C 1
ATOM 579 O O . GLY A 1 73 ? -6.386 10.094 10.228 1.00 89.50 73 GLY A O 1
ATOM 580 N N . LYS A 1 74 ? -7.573 8.609 11.409 1.00 92.31 74 LYS A N 1
ATOM 581 C CA . LYS A 1 74 ? -6.538 8.428 12.428 1.00 92.31 74 LYS A CA 1
ATOM 582 C C . LYS A 1 74 ? -5.489 7.452 11.909 1.00 92.31 74 LYS A C 1
ATOM 584 O O . LYS A 1 74 ? -5.823 6.336 11.520 1.00 92.31 74 LYS A O 1
ATOM 589 N N . LEU A 1 75 ? -4.221 7.856 11.967 1.00 91.69 75 LEU A N 1
ATOM 590 C CA . LEU A 1 75 ? -3.087 6.992 11.644 1.00 91.69 75 LEU A CA 1
ATOM 591 C C . LEU A 1 75 ? -3.041 5.793 12.606 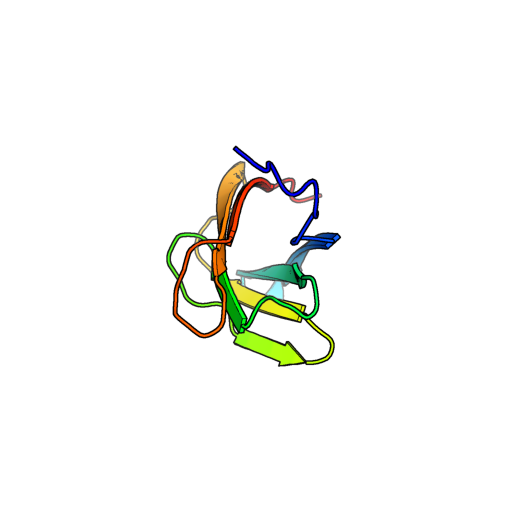1.00 91.69 75 LEU A C 1
ATOM 593 O O . LEU A 1 75 ? -2.993 5.978 13.826 1.00 91.69 75 LEU A O 1
ATOM 597 N N . LEU A 1 76 ? -3.063 4.586 12.046 1.00 92.06 76 LEU A N 1
ATOM 598 C CA . LEU A 1 76 ? -2.997 3.319 12.775 1.00 92.06 76 LEU A CA 1
ATOM 599 C C . LEU A 1 76 ? -1.566 2.782 12.823 1.00 92.06 76 LEU A C 1
ATOM 601 O O .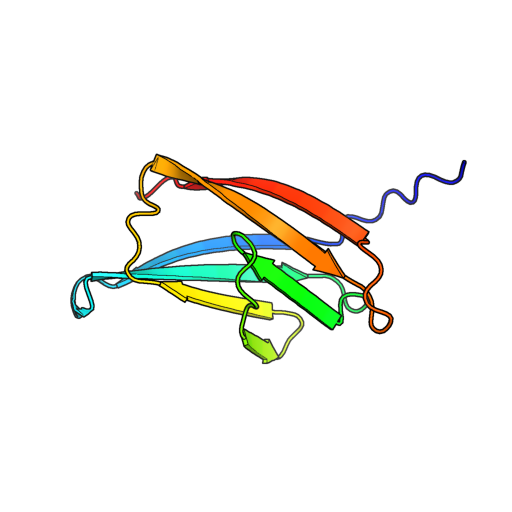 LEU A 1 76 ? -1.069 2.455 13.897 1.00 92.06 76 LEU A O 1
ATOM 605 N N . GLU A 1 77 ? -0.894 2.745 11.672 1.00 90.94 77 GLU A N 1
ATOM 606 C CA . GLU A 1 77 ? 0.455 2.194 11.524 1.00 90.94 77 GLU A CA 1
ATOM 607 C C . GLU A 1 77 ? 1.238 2.968 10.455 1.00 90.94 77 GLU A C 1
ATOM 609 O O . GLU A 1 77 ? 0.673 3.565 9.534 1.00 90.94 77 GLU A O 1
ATOM 614 N N . THR A 1 78 ? 2.564 2.958 10.572 1.00 92.00 78 THR A N 1
ATOM 615 C CA . THR A 1 78 ? 3.485 3.406 9.524 1.00 92.00 78 THR A CA 1
ATOM 616 C C . THR A 1 78 ? 4.582 2.371 9.359 1.00 92.00 78 THR A C 1
ATOM 618 O O . THR A 1 78 ? 5.254 2.025 10.331 1.00 92.00 78 THR A O 1
ATOM 621 N N . LYS A 1 79 ? 4.794 1.914 8.126 1.00 89.00 79 LYS A N 1
ATOM 622 C CA . LYS A 1 79 ? 5.779 0.887 7.799 1.00 89.00 79 LYS A CA 1
ATOM 623 C C . LYS A 1 79 ? 6.687 1.367 6.684 1.00 89.00 79 LYS A C 1
ATOM 625 O O . LYS A 1 79 ? 6.232 1.780 5.621 1.00 89.00 79 LYS A O 1
ATOM 630 N N . MET A 1 80 ? 7.988 1.299 6.940 1.00 87.62 80 MET A N 1
ATOM 631 C CA . MET A 1 80 ? 9.008 1.561 5.933 1.00 87.62 80 MET A CA 1
ATOM 632 C C . MET A 1 80 ? 9.405 0.233 5.303 1.00 87.62 80 MET A C 1
ATOM 634 O O . MET A 1 80 ? 9.829 -0.678 6.013 1.00 87.62 80 MET A O 1
ATOM 638 N N . ASN A 1 81 ? 9.274 0.117 3.985 1.00 81.88 81 ASN A N 1
ATOM 639 C CA . ASN A 1 81 ? 9.649 -1.088 3.262 1.00 81.88 81 ASN A CA 1
ATOM 640 C C . ASN A 1 81 ? 10.649 -0.760 2.156 1.00 81.88 81 ASN A C 1
ATOM 642 O O . ASN A 1 81 ? 10.457 0.187 1.398 1.00 81.88 81 ASN A O 1
ATOM 646 N N . LYS A 1 82 ? 11.740 -1.520 2.068 1.00 76.62 82 LYS A N 1
ATOM 647 C CA . LYS A 1 82 ? 12.740 -1.308 1.024 1.00 76.62 82 LYS A CA 1
ATOM 648 C C . LYS A 1 82 ? 12.276 -2.011 -0.241 1.00 76.62 82 LYS A C 1
ATOM 650 O O . LYS A 1 82 ? 12.000 -3.207 -0.212 1.00 76.62 82 LYS A O 1
ATOM 655 N N . LEU A 1 83 ? 12.260 -1.296 -1.358 1.00 68.50 83 LEU A N 1
ATOM 656 C CA . LEU A 1 83 ? 12.038 -1.929 -2.649 1.00 68.50 83 LEU A CA 1
ATOM 657 C C . LEU A 1 83 ? 13.232 -2.785 -3.045 1.00 68.50 83 LEU A C 1
ATOM 659 O O . LEU A 1 83 ? 14.298 -2.275 -3.394 1.00 68.50 83 LEU A O 1
ATOM 663 N N . VAL A 1 84 ? 13.022 -4.096 -3.000 1.00 61.56 84 VAL A N 1
ATOM 664 C CA . VAL A 1 84 ? 13.895 -5.080 -3.631 1.00 61.56 84 VAL A CA 1
ATOM 665 C C . VAL A 1 84 ? 13.186 -5.527 -4.902 1.00 61.56 84 VAL A C 1
ATOM 667 O O . VAL A 1 84 ? 12.238 -6.305 -4.850 1.00 61.56 84 VAL A O 1
ATOM 670 N N . VAL A 1 85 ? 13.598 -4.956 -6.032 1.00 56.16 85 VAL A N 1
ATOM 671 C CA . VAL A 1 85 ? 13.202 -5.443 -7.357 1.00 56.16 85 VAL A CA 1
ATOM 672 C C . VAL A 1 85 ? 14.098 -6.649 -7.643 1.00 56.16 85 VAL A C 1
ATOM 674 O O . VAL A 1 85 ? 15.321 -6.500 -7.607 1.00 56.16 85 VAL A O 1
ATOM 677 N N . TYR A 1 86 ? 13.501 -7.829 -7.814 1.00 48.62 86 TYR A N 1
ATOM 678 C CA . TYR A 1 86 ? 14.207 -9.059 -8.194 1.00 48.62 86 TYR A CA 1
ATOM 679 C C . TYR A 1 86 ? 14.221 -9.226 -9.708 1.00 48.62 86 TYR A C 1
ATOM 681 O O . TYR A 1 86 ? 13.184 -8.904 -10.328 1.00 48.62 86 TYR A O 1
#

Secondary structure (DSSP, 8-state):
--------EEEEEEEEEGGGTEEEEEEEE-TT--EEEETTEEPEEEETTEEEEEE-S--TTSEEEEEEE-TT--EEEEEEEE----

Sequence (86 aa):
MNVVEQDYISNVSIGYFEMLDSHVIMVGVSRDVHIDTVNDINAHYEGDNQFSLNTSEKISGSNVKIQIYDKYGKLLETKMNKLVVY